Protein AF-A0A8T4Y393-F1 (afdb_monomer_lite)

Sequence (71 aa):
MFSLGDMIANEVKKALSSRGIVTDVKNIGNELVITIKADDIVNGLTSAFPEAYKPMIKVEASDIKVYIKIM

Structure (mmCIF, N/CA/C/O backbone):
data_AF-A0A8T4Y393-F1
#
_entry.id   AF-A0A8T4Y393-F1
#
loop_
_atom_site.group_PDB
_atom_site.id
_atom_site.type_symbol
_atom_site.label_atom_id
_atom_site.label_alt_id
_atom_site.label_comp_id
_atom_site.label_asym_id
_atom_site.label_entity_id
_atom_site.label_seq_id
_atom_site.pdbx_PDB_ins_code
_atom_site.Cartn_x
_atom_site.Cartn_y
_atom_site.Cartn_z
_atom_site.occupancy
_atom_site.B_iso_or_equiv
_atom_site.auth_seq_id
_atom_site.auth_comp_id
_atom_site.auth_asym_id
_atom_site.auth_atom_id
_atom_site.pdbx_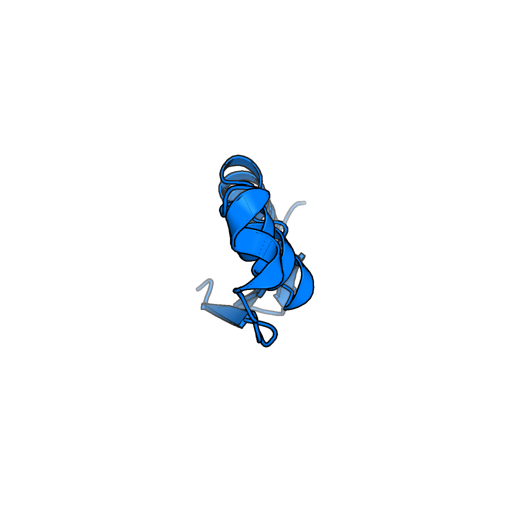PDB_model_num
ATOM 1 N N . MET A 1 1 ? -5.642 10.933 26.232 1.00 52.72 1 MET A N 1
ATOM 2 C CA . MET A 1 1 ? -5.886 9.483 26.377 1.00 52.72 1 MET A CA 1
ATOM 3 C C . MET A 1 1 ? -6.028 8.949 24.960 1.00 52.72 1 MET A C 1
ATOM 5 O O . MET A 1 1 ? -6.898 9.451 24.264 1.00 52.72 1 MET A O 1
ATOM 9 N N . PHE A 1 2 ? -5.123 8.095 24.473 1.00 59.44 2 PHE A N 1
ATOM 10 C CA . PHE A 1 2 ? -5.274 7.513 23.130 1.00 59.44 2 PHE A CA 1
ATOM 11 C C . PHE A 1 2 ? -6.431 6.513 23.166 1.00 59.44 2 PHE A C 1
ATOM 13 O O . PHE A 1 2 ? -6.496 5.711 24.099 1.00 59.44 2 PHE A O 1
ATOM 20 N N . 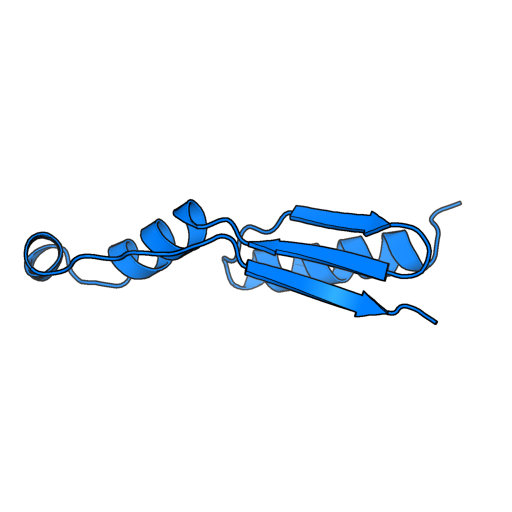SER A 1 3 ? -7.360 6.587 22.210 1.00 77.62 3 SER A N 1
ATOM 21 C CA . SER A 1 3 ? -8.431 5.593 22.125 1.00 77.62 3 SER A CA 1
ATOM 22 C C . SER A 1 3 ? -7.849 4.250 21.669 1.00 77.62 3 SER A C 1
ATOM 24 O O . SER A 1 3 ? -6.838 4.214 20.962 1.00 77.62 3 SER A O 1
ATOM 26 N N . LEU A 1 4 ? -8.478 3.135 22.053 1.00 78.31 4 LEU A N 1
ATOM 27 C CA . LEU A 1 4 ? -8.082 1.796 21.594 1.00 78.31 4 LEU A CA 1
ATOM 28 C C . LEU A 1 4 ? -8.017 1.728 20.056 1.00 78.31 4 LEU A C 1
ATOM 30 O O . LEU A 1 4 ? -7.096 1.136 19.498 1.00 78.31 4 LEU A O 1
ATOM 34 N N . GLY A 1 5 ? -8.943 2.407 19.373 1.00 77.62 5 GLY A N 1
ATOM 35 C CA . GLY A 1 5 ? -8.951 2.496 17.916 1.00 77.62 5 GLY A CA 1
ATOM 36 C C . GLY A 1 5 ? -7.756 3.264 17.340 1.00 77.62 5 GLY A C 1
ATOM 37 O O . GLY A 1 5 ? -7.229 2.854 16.310 1.00 77.62 5 GLY A O 1
ATOM 38 N N . ASP A 1 6 ? -7.250 4.300 18.018 1.00 80.62 6 ASP A N 1
ATOM 39 C CA . ASP A 1 6 ? -6.034 5.011 17.584 1.00 80.62 6 ASP A CA 1
ATOM 40 C C . ASP A 1 6 ? -4.769 4.166 17.779 1.00 80.62 6 ASP A C 1
ATOM 42 O O . ASP A 1 6 ? -3.835 4.240 16.976 1.00 80.62 6 ASP A O 1
ATOM 46 N N . MET A 1 7 ? -4.729 3.341 18.833 1.00 83.12 7 MET A N 1
ATOM 47 C CA . MET A 1 7 ? -3.634 2.389 19.049 1.00 83.12 7 MET A CA 1
ATOM 48 C C . MET A 1 7 ? -3.602 1.334 17.942 1.00 83.12 7 MET A C 1
ATOM 50 O O . MET A 1 7 ? -2.555 1.139 17.321 1.00 83.12 7 MET A O 1
ATOM 54 N N . ILE A 1 8 ? -4.755 0.734 17.631 1.00 83.69 8 ILE A N 1
ATOM 55 C CA . ILE A 1 8 ? -4.895 -0.240 16.540 1.00 83.69 8 ILE A CA 1
ATOM 56 C C . ILE A 1 8 ? -4.551 0.410 15.194 1.00 83.69 8 ILE A C 1
ATOM 58 O O . ILE A 1 8 ? -3.791 -0.163 14.415 1.00 83.69 8 ILE A O 1
ATOM 62 N N . ALA A 1 9 ? -5.031 1.631 14.931 1.00 84.50 9 ALA A N 1
ATOM 63 C CA . ALA A 1 9 ? -4.698 2.376 13.718 1.00 84.50 9 ALA A CA 1
ATOM 64 C C . ALA A 1 9 ? -3.185 2.553 13.543 1.00 84.50 9 ALA A C 1
ATOM 66 O O . ALA A 1 9 ? -2.649 2.325 12.456 1.00 84.50 9 ALA A O 1
ATOM 67 N N . ASN A 1 10 ? -2.485 2.918 14.619 1.00 86.56 10 ASN A N 1
ATOM 68 C CA . ASN A 1 10 ? -1.036 3.084 14.597 1.00 86.56 10 ASN A CA 1
ATOM 69 C C . ASN A 1 10 ? -0.286 1.761 14.406 1.00 86.56 10 ASN A C 1
ATOM 71 O O . ASN A 1 10 ? 0.706 1.736 13.676 1.00 86.56 10 ASN A O 1
ATOM 75 N N . GLU A 1 11 ? -0.726 0.671 15.035 1.00 86.31 11 GLU A N 1
ATOM 76 C CA . GLU A 1 11 ? -0.118 -0.652 14.845 1.00 86.31 11 GLU A CA 1
ATOM 77 C C . GLU A 1 11 ? -0.296 -1.155 13.414 1.00 86.31 11 GLU A C 1
ATOM 79 O O . GLU A 1 11 ? 0.679 -1.562 12.779 1.00 86.31 11 GLU A O 1
ATOM 84 N N . VAL A 1 12 ? -1.509 -1.042 12.870 1.00 86.25 12 VAL A N 1
ATOM 85 C CA . VAL A 1 12 ? -1.813 -1.404 11.482 1.00 86.25 12 VAL A CA 1
ATOM 86 C C . VAL A 1 12 ? -0.979 -0.567 10.517 1.00 86.25 12 VAL A C 1
ATOM 88 O O . VAL A 1 12 ? -0.323 -1.117 9.632 1.00 86.25 12 VAL A O 1
ATOM 91 N N . LYS A 1 13 ? -0.915 0.753 10.724 1.00 86.44 13 LYS A N 1
ATOM 92 C CA . LYS A 1 13 ? -0.091 1.643 9.898 1.00 86.44 13 LYS A CA 1
ATOM 93 C C . LYS A 1 13 ? 1.386 1.246 9.937 1.00 86.44 13 LYS A C 1
ATOM 95 O O . LYS A 1 13 ? 2.026 1.200 8.886 1.00 86.44 13 LYS A O 1
ATOM 100 N N . LYS A 1 14 ? 1.932 0.923 11.116 1.00 87.38 14 LYS A N 1
ATOM 101 C CA . LYS A 1 14 ? 3.319 0.446 11.266 1.00 87.38 14 LYS A CA 1
ATOM 102 C C . LYS A 1 14 ? 3.551 -0.886 10.550 1.00 87.38 14 LYS A C 1
ATOM 104 O O . LYS A 1 14 ? 4.561 -1.024 9.864 1.00 87.38 14 LYS A O 1
ATOM 109 N N . ALA A 1 15 ? 2.631 -1.840 10.684 1.00 86.31 15 ALA A N 1
ATOM 110 C CA . ALA A 1 15 ? 2.738 -3.161 10.068 1.00 86.31 15 ALA A CA 1
ATOM 111 C C . ALA A 1 15 ? 2.646 -3.117 8.533 1.00 86.31 15 ALA A C 1
ATOM 113 O O . ALA A 1 15 ? 3.321 -3.886 7.853 1.00 86.31 15 ALA A O 1
ATOM 114 N N . LEU A 1 16 ? 1.831 -2.217 7.978 1.00 83.81 16 LEU A N 1
ATOM 115 C CA . LEU A 1 16 ? 1.736 -2.007 6.530 1.00 83.81 16 LEU A CA 1
ATOM 116 C C . LEU A 1 16 ? 2.965 -1.263 5.996 1.00 83.81 16 LEU A C 1
ATOM 118 O O . LEU A 1 16 ? 3.559 -1.683 5.002 1.00 83.81 16 LEU A O 1
ATOM 122 N N . SER A 1 17 ? 3.424 -0.243 6.725 1.00 84.31 17 SER A N 1
ATOM 123 C CA . SER A 1 17 ? 4.624 0.522 6.363 1.00 84.31 17 SER A CA 1
ATOM 124 C C . SER A 1 17 ? 5.888 -0.344 6.369 1.00 84.31 17 SER A C 1
ATOM 126 O O . SER A 1 17 ? 6.732 -0.195 5.490 1.00 84.31 17 SER A O 1
ATOM 128 N N . SER A 1 18 ? 6.022 -1.293 7.306 1.00 83.81 18 SER A N 1
ATOM 129 C CA . SER A 1 18 ? 7.171 -2.217 7.344 1.00 83.81 18 SER A CA 1
ATOM 130 C C . SER A 1 18 ? 7.213 -3.190 6.162 1.00 83.81 18 SER A C 1
ATOM 132 O O . SER A 1 18 ? 8.266 -3.750 5.865 1.00 83.81 18 SER A O 1
ATOM 134 N N . ARG A 1 19 ? 6.088 -3.363 5.461 1.00 78.00 19 ARG A N 1
ATOM 135 C CA . ARG A 1 19 ? 5.979 -4.137 4.217 1.00 78.00 19 ARG A CA 1
ATOM 136 C C . ARG A 1 19 ? 6.082 -3.265 2.962 1.00 78.00 19 ARG A C 1
ATOM 138 O O . ARG A 1 19 ? 5.844 -3.762 1.867 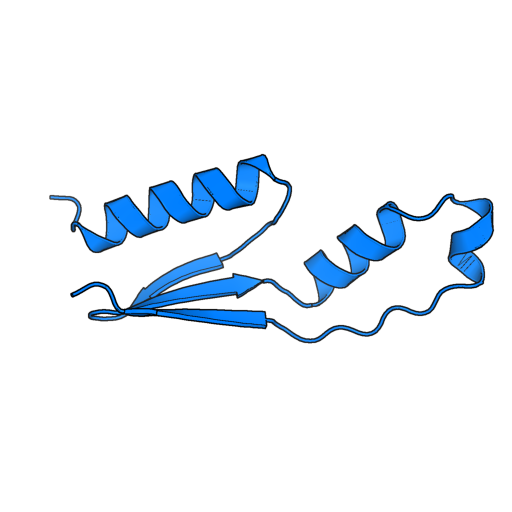1.00 78.00 19 ARG A O 1
ATOM 145 N N . GLY A 1 20 ? 6.411 -1.980 3.113 1.00 72.88 20 GLY A N 1
ATOM 146 C CA . GLY A 1 20 ? 6.503 -1.024 2.009 1.00 72.88 20 GLY A CA 1
ATOM 147 C C . GLY A 1 20 ? 5.149 -0.567 1.462 1.00 72.88 20 GLY A C 1
ATOM 148 O O . GLY A 1 20 ? 5.109 0.069 0.414 1.00 72.88 20 GLY A O 1
ATOM 149 N N . ILE A 1 21 ? 4.043 -0.875 2.147 1.00 76.94 21 ILE A N 1
ATOM 150 C CA . ILE A 1 21 ? 2.706 -0.454 1.728 1.00 76.94 21 ILE A CA 1
ATOM 151 C C . ILE A 1 21 ? 2.404 0.886 2.396 1.00 76.94 21 ILE A C 1
ATOM 153 O O . ILE A 1 21 ? 2.171 0.960 3.606 1.00 76.94 21 ILE A O 1
ATOM 157 N N . VAL A 1 22 ? 2.411 1.953 1.601 1.00 76.88 22 VAL A N 1
ATOM 158 C CA . VAL A 1 22 ? 1.976 3.278 2.044 1.00 76.88 22 VAL A CA 1
ATOM 159 C C . VAL A 1 22 ? 0.450 3.275 2.106 1.00 76.88 22 VAL A C 1
ATOM 161 O O . VAL A 1 22 ? -0.227 3.049 1.108 1.00 76.88 22 VAL A O 1
ATOM 164 N N . THR A 1 23 ? -0.107 3.466 3.303 1.00 82.81 23 THR A N 1
ATOM 165 C CA . THR A 1 23 ? -1.562 3.469 3.509 1.00 82.81 23 THR A CA 1
ATOM 166 C C . THR A 1 23 ? -1.997 4.595 4.430 1.00 82.81 23 THR A C 1
ATOM 168 O O . THR A 1 23 ? -1.355 4.848 5.456 1.00 82.81 23 THR A O 1
ATOM 171 N N . ASP A 1 24 ? -3.134 5.210 4.117 1.00 84.81 24 ASP A N 1
ATOM 172 C CA . ASP A 1 24 ? -3.843 6.097 5.039 1.00 84.81 24 ASP A CA 1
ATOM 173 C C . ASP A 1 24 ? -4.760 5.251 5.926 1.00 84.81 24 ASP A C 1
ATOM 175 O O . ASP A 1 24 ? -5.639 4.553 5.423 1.00 84.81 24 ASP A O 1
ATOM 179 N N . VAL A 1 25 ? -4.534 5.279 7.238 1.00 85.00 25 VAL A N 1
ATOM 180 C CA . VAL A 1 25 ? -5.330 4.528 8.215 1.00 85.00 25 VAL A CA 1
ATOM 181 C C . VAL A 1 25 ? -6.087 5.531 9.065 1.00 85.00 25 VAL A C 1
ATOM 183 O O . VAL A 1 25 ? -5.478 6.331 9.776 1.00 85.00 25 VAL A O 1
ATOM 186 N N . LYS A 1 26 ? -7.415 5.485 8.990 1.00 85.81 26 LYS A N 1
ATOM 187 C CA . LYS A 1 26 ? -8.314 6.372 9.729 1.00 85.81 26 LYS A CA 1
ATOM 188 C C . LYS A 1 26 ? -9.228 5.564 10.628 1.00 85.81 26 LYS A C 1
ATOM 190 O O . LYS A 1 26 ? -9.723 4.517 10.230 1.00 85.81 26 LYS A O 1
ATOM 195 N N . ASN A 1 27 ? -9.478 6.085 11.819 1.00 83.88 27 ASN A N 1
ATOM 196 C CA . ASN A 1 27 ? -10.513 5.582 12.704 1.00 83.88 27 ASN A CA 1
ATOM 197 C C . ASN A 1 27 ? -11.780 6.429 12.510 1.00 83.88 27 ASN A C 1
ATOM 199 O O . ASN A 1 27 ? -11.735 7.652 12.663 1.00 83.88 27 ASN A O 1
ATOM 203 N N . ILE A 1 28 ? -12.884 5.795 12.124 1.00 85.00 28 ILE A N 1
ATOM 204 C CA . ILE A 1 28 ? -14.181 6.434 11.898 1.00 85.00 28 ILE A CA 1
ATOM 205 C C . ILE A 1 28 ? -15.222 5.679 12.731 1.00 85.00 28 ILE A C 1
ATOM 207 O O . ILE A 1 28 ? -15.738 4.639 12.329 1.00 85.00 28 ILE A O 1
ATOM 211 N N . GLY A 1 29 ? -15.537 6.204 13.916 1.00 84.19 29 GLY A N 1
ATOM 212 C CA . GLY A 1 29 ? -16.486 5.572 14.835 1.00 84.19 29 GLY A CA 1
ATOM 213 C C . GLY A 1 29 ? -15.956 4.246 15.389 1.00 84.19 29 GLY A C 1
ATOM 214 O O . GLY A 1 29 ? -14.990 4.249 16.142 1.00 84.19 29 GLY A O 1
ATOM 215 N N . ASN A 1 30 ? -16.603 3.134 15.019 1.00 85.19 30 ASN A N 1
ATOM 216 C CA . ASN A 1 30 ? -16.213 1.762 15.389 1.00 85.19 30 ASN A CA 1
ATOM 217 C C . ASN A 1 30 ? -15.551 1.013 14.213 1.00 85.19 30 ASN A C 1
ATOM 219 O O . ASN A 1 30 ? -15.549 -0.218 14.167 1.00 85.19 30 ASN A O 1
ATOM 223 N N . GLU A 1 31 ? -15.035 1.742 13.221 1.00 88.12 31 GLU A N 1
ATOM 224 C CA . GLU A 1 31 ? -14.395 1.168 12.039 1.00 88.12 31 GLU A CA 1
ATOM 225 C C . GLU A 1 31 ? -13.015 1.773 11.786 1.00 88.12 31 GLU A C 1
ATOM 227 O O . GLU A 1 31 ? -12.819 2.989 11.778 1.00 88.12 31 GLU A O 1
ATOM 232 N N . LEU A 1 32 ? -12.056 0.898 11.505 1.00 89.38 32 LEU A N 1
ATOM 233 C CA . LEU A 1 32 ? -10.797 1.255 10.885 1.00 89.38 32 LEU A CA 1
ATOM 234 C C . LEU A 1 32 ? -10.983 1.263 9.369 1.00 89.38 32 LEU A C 1
ATOM 236 O O . LEU A 1 32 ? -11.339 0.242 8.780 1.00 89.38 32 LEU A O 1
ATOM 240 N N . VAL A 1 33 ? -10.689 2.387 8.729 1.00 90.69 33 VAL A N 1
ATOM 241 C CA . VAL A 1 33 ? -10.663 2.511 7.274 1.00 90.69 33 VAL A CA 1
ATOM 242 C C . VAL A 1 33 ? -9.219 2.650 6.827 1.00 90.69 33 VAL A C 1
ATOM 244 O O . VAL A 1 33 ? -8.562 3.656 7.096 1.00 90.69 33 VAL A O 1
ATOM 247 N N . ILE A 1 34 ? -8.728 1.634 6.128 1.00 89.94 34 ILE A N 1
ATOM 248 C CA . ILE A 1 34 ? -7.406 1.625 5.508 1.00 89.94 34 ILE A CA 1
ATOM 249 C C . ILE A 1 34 ? -7.600 1.936 4.029 1.00 89.94 34 ILE A C 1
ATOM 251 O O . ILE A 1 34 ? -8.355 1.244 3.349 1.00 89.94 34 ILE A O 1
ATOM 255 N N . THR A 1 35 ? -6.919 2.958 3.525 1.00 91.31 35 THR A N 1
ATOM 256 C CA . THR A 1 35 ? -6.908 3.306 2.103 1.00 91.31 35 THR A CA 1
ATOM 257 C C . THR A 1 35 ? -5.517 3.080 1.532 1.00 91.31 35 THR A C 1
ATOM 259 O O . THR A 1 35 ? -4.548 3.678 2.003 1.00 91.31 35 THR A O 1
ATOM 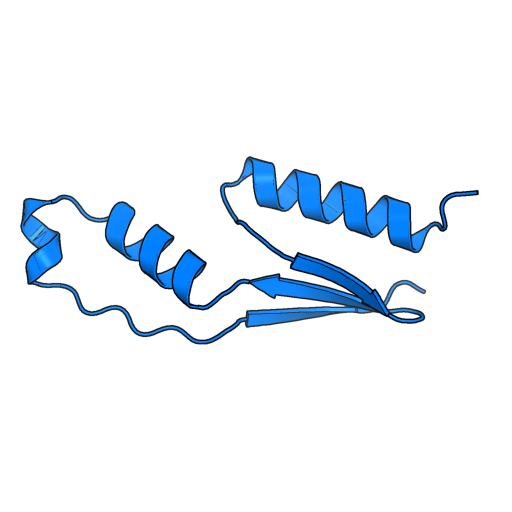262 N N . ILE A 1 36 ? -5.439 2.242 0.502 1.00 90.31 36 ILE A N 1
ATOM 263 C CA . ILE A 1 36 ? -4.254 2.049 -0.335 1.00 90.31 36 ILE A CA 1
ATOM 264 C C . ILE A 1 36 ? -4.515 2.789 -1.642 1.00 90.31 36 ILE A C 1
ATOM 266 O O . ILE A 1 36 ? -5.526 2.526 -2.302 1.00 90.31 36 ILE A O 1
ATOM 270 N N . LYS A 1 37 ? -3.648 3.738 -1.995 1.00 90.69 37 LYS A N 1
ATOM 271 C CA . LYS A 1 37 ? -3.836 4.540 -3.204 1.00 90.69 37 LYS A CA 1
ATOM 272 C C . LYS A 1 37 ? -3.504 3.747 -4.456 1.00 90.69 37 LYS A C 1
ATOM 274 O O . LYS A 1 37 ? -2.554 2.967 -4.467 1.00 90.69 37 LYS A O 1
ATOM 279 N N . ALA A 1 38 ? -4.272 3.988 -5.517 1.00 90.62 38 ALA A N 1
ATOM 280 C CA . ALA A 1 38 ? -4.011 3.416 -6.834 1.00 90.62 38 ALA A CA 1
ATOM 281 C C . ALA A 1 38 ? -2.562 3.670 -7.281 1.00 90.62 38 ALA A C 1
ATOM 283 O O . ALA A 1 38 ? -1.899 2.748 -7.745 1.00 90.62 38 ALA A O 1
ATOM 284 N N . ASP A 1 39 ? -2.050 4.884 -7.062 1.00 89.62 39 ASP A N 1
ATOM 285 C CA . ASP A 1 39 ? -0.684 5.266 -7.435 1.00 89.62 39 ASP A CA 1
ATOM 286 C C . ASP A 1 39 ? 0.376 4.443 -6.695 1.00 89.62 39 ASP A C 1
ATOM 288 O O . ASP A 1 39 ? 1.348 4.008 -7.306 1.00 89.62 39 ASP A O 1
ATOM 292 N N . ASP A 1 40 ? 0.180 4.162 -5.403 1.00 87.38 40 ASP A N 1
ATOM 293 C CA . ASP A 1 40 ? 1.105 3.330 -4.623 1.00 87.38 40 ASP A CA 1
ATOM 294 C C . ASP A 1 40 ? 1.124 1.885 -5.144 1.00 87.38 40 ASP A C 1
ATOM 296 O O . ASP A 1 40 ? 2.180 1.253 -5.211 1.00 87.38 40 ASP A O 1
ATOM 300 N N . ILE A 1 41 ? -0.033 1.377 -5.582 1.00 88.44 41 ILE A N 1
ATOM 301 C CA . ILE A 1 41 ? -0.164 0.050 -6.199 1.00 88.44 41 ILE A CA 1
ATOM 302 C C . ILE A 1 41 ? 0.539 0.028 -7.562 1.00 88.44 41 ILE A C 1
ATOM 304 O O . ILE A 1 41 ? 1.330 -0.879 -7.830 1.00 88.44 41 ILE A O 1
ATOM 308 N N . VAL A 1 42 ? 0.291 1.031 -8.411 1.00 90.44 42 VAL A N 1
ATOM 309 C CA . VAL A 1 42 ? 0.928 1.163 -9.730 1.00 90.44 42 VAL A CA 1
ATOM 310 C C . VAL A 1 42 ? 2.440 1.270 -9.584 1.00 90.44 42 VAL A C 1
ATOM 312 O O . VAL A 1 42 ? 3.170 0.544 -10.260 1.00 90.44 42 VAL A O 1
ATOM 315 N N . ASN A 1 43 ? 2.920 2.123 -8.682 1.00 88.44 43 ASN A N 1
ATOM 316 C CA . ASN A 1 43 ? 4.343 2.333 -8.445 1.00 88.44 43 ASN A CA 1
ATOM 317 C C . ASN A 1 43 ? 5.008 1.080 -7.874 1.00 88.44 43 ASN A C 1
ATOM 319 O O . ASN A 1 43 ? 6.074 0.693 -8.356 1.00 88.44 43 ASN A O 1
ATOM 323 N N . GLY A 1 44 ? 4.378 0.418 -6.899 1.00 87.06 44 GLY A N 1
ATOM 324 C CA . GLY A 1 44 ? 4.881 -0.826 -6.318 1.00 87.06 44 GLY A CA 1
ATOM 325 C C . GLY A 1 44 ? 4.998 -1.945 -7.352 1.00 87.06 44 GLY A C 1
ATOM 326 O O . GLY A 1 44 ? 6.041 -2.591 -7.446 1.00 87.06 44 GLY A O 1
ATOM 327 N N . LEU A 1 45 ? 3.968 -2.125 -8.184 1.00 87.88 45 LEU A N 1
ATOM 328 C CA . LEU A 1 45 ? 3.978 -3.125 -9.253 1.00 87.88 45 LEU A CA 1
ATOM 329 C C . LEU A 1 45 ? 4.998 -2.779 -10.337 1.00 87.88 45 LEU A C 1
ATOM 331 O O . LEU A 1 45 ? 5.826 -3.617 -10.673 1.00 87.88 45 LEU A O 1
ATOM 335 N N . THR A 1 46 ? 4.998 -1.545 -10.840 1.00 88.81 46 THR A N 1
ATOM 336 C CA . THR A 1 46 ? 5.923 -1.108 -11.900 1.00 88.81 46 THR A CA 1
ATOM 337 C C . THR A 1 46 ? 7.381 -1.209 -11.451 1.00 88.81 46 THR A C 1
ATOM 339 O O . THR A 1 46 ? 8.240 -1.613 -12.231 1.00 88.81 46 THR A O 1
ATOM 342 N N . SER A 1 47 ? 7.671 -0.894 -10.186 1.00 88.62 47 SER A N 1
ATOM 343 C CA . SER A 1 47 ? 9.026 -0.965 -9.623 1.00 88.62 47 SER A CA 1
ATOM 344 C C . SER A 1 47 ? 9.507 -2.394 -9.371 1.00 88.62 47 SER A C 1
ATOM 346 O O . SER A 1 47 ? 10.713 -2.616 -9.304 1.00 88.62 47 SER A O 1
ATOM 348 N N . ALA A 1 48 ? 8.594 -3.362 -9.249 1.00 88.94 48 ALA A N 1
ATOM 349 C CA . ALA A 1 48 ? 8.942 -4.772 -9.092 1.00 88.94 48 ALA A CA 1
ATOM 350 C C . ALA A 1 48 ? 9.430 -5.415 -10.403 1.00 88.94 48 ALA A C 1
ATOM 352 O O . ALA A 1 48 ? 10.133 -6.426 -10.366 1.00 88.94 48 ALA A O 1
ATOM 353 N N . PHE A 1 49 ? 9.082 -4.841 -11.560 1.00 89.56 49 PHE A N 1
ATOM 354 C CA . PHE A 1 49 ? 9.560 -5.328 -12.850 1.00 89.56 49 PHE A CA 1
ATOM 355 C C . PHE A 1 49 ? 10.956 -4.774 -13.180 1.00 89.56 49 PHE A C 1
ATOM 357 O O . PHE A 1 49 ? 11.210 -3.579 -12.996 1.00 89.56 49 PHE A O 1
ATOM 364 N N . PRO A 1 50 ? 11.861 -5.605 -13.735 1.00 91.62 50 PRO A N 1
ATOM 365 C CA . PRO A 1 50 ? 13.130 -5.132 -14.280 1.00 91.62 50 PRO A CA 1
ATOM 366 C C . PRO A 1 50 ? 12.928 -4.040 -15.340 1.00 91.62 50 PRO A C 1
ATOM 368 O O . PRO A 1 50 ? 12.010 -4.137 -16.153 1.00 91.62 50 PRO A O 1
ATOM 371 N N . GLU A 1 51 ? 13.825 -3.047 -15.384 1.00 90.12 51 GLU A N 1
ATOM 372 C CA . GLU A 1 51 ? 13.774 -1.906 -16.324 1.00 90.12 51 GLU A CA 1
ATOM 373 C C . GLU A 1 51 ? 13.532 -2.327 -17.782 1.00 90.12 51 GLU A C 1
ATOM 375 O O . GLU A 1 51 ? 12.723 -1.720 -18.477 1.00 90.12 51 GLU A O 1
ATOM 380 N N . ALA A 1 52 ? 14.159 -3.422 -18.226 1.00 94.62 52 ALA A N 1
ATOM 381 C CA . ALA A 1 52 ? 14.013 -3.945 -19.585 1.00 94.62 52 ALA A CA 1
ATOM 382 C C . ALA A 1 52 ? 12.566 -4.324 -19.959 1.00 94.62 52 ALA A C 1
ATOM 384 O O . ALA A 1 52 ? 12.212 -4.302 -21.136 1.00 94.62 52 ALA A O 1
ATOM 385 N N . TYR A 1 53 ? 11.730 -4.661 -18.974 1.00 92.25 53 TYR A N 1
ATOM 386 C CA . TYR A 1 53 ? 10.343 -5.079 -19.181 1.00 92.25 53 TYR A CA 1
ATOM 387 C C . TYR A 1 53 ? 9.328 -3.970 -18.883 1.00 92.25 53 TYR A C 1
ATOM 389 O O . TYR A 1 53 ? 8.165 -4.105 -19.262 1.00 92.25 53 TYR A O 1
ATOM 397 N N . LYS A 1 54 ? 9.743 -2.852 -18.268 1.00 89.44 54 LYS A N 1
ATOM 398 C CA . LYS A 1 54 ? 8.849 -1.725 -17.945 1.00 89.44 54 LYS A CA 1
ATOM 399 C C . LYS A 1 54 ? 8.099 -1.137 -19.153 1.00 89.44 54 LYS A C 1
ATOM 401 O O . LYS A 1 54 ? 6.928 -0.807 -18.995 1.00 89.44 54 LYS A O 1
ATOM 406 N N . PRO A 1 55 ? 8.678 -1.049 -20.367 1.00 91.88 55 PRO A N 1
ATOM 407 C CA . PRO A 1 55 ? 7.940 -0.573 -21.541 1.00 91.88 55 PRO A CA 1
ATOM 408 C C . PRO A 1 55 ? 6.831 -1.522 -22.021 1.00 91.88 55 PRO A C 1
ATOM 410 O O . PRO A 1 55 ? 5.974 -1.115 -22.799 1.00 91.88 55 PRO A O 1
ATOM 413 N N . MET A 1 56 ? 6.862 -2.793 -21.603 1.00 93.38 56 MET A N 1
ATOM 414 C CA . MET A 1 56 ? 5.932 -3.838 -22.057 1.00 93.38 56 MET A CA 1
ATOM 415 C C . MET A 1 56 ? 4.753 -4.046 -21.103 1.00 93.38 56 MET A C 1
ATOM 417 O O . MET A 1 56 ? 3.856 -4.836 -21.394 1.00 93.38 56 MET A O 1
ATOM 421 N N . ILE A 1 57 ? 4.755 -3.367 -19.958 1.00 90.50 57 ILE A N 1
ATOM 422 C CA . ILE A 1 57 ? 3.729 -3.508 -18.931 1.00 90.50 57 ILE A CA 1
ATOM 423 C C . ILE A 1 57 ? 2.835 -2.274 -18.908 1.00 90.50 57 ILE A C 1
ATOM 425 O O . ILE A 1 57 ? 3.285 -1.135 -19.012 1.00 90.50 57 ILE A O 1
ATOM 429 N N . LYS A 1 58 ? 1.541 -2.517 -18.728 1.00 92.88 58 LYS A N 1
ATOM 430 C CA . LYS A 1 58 ? 0.550 -1.493 -18.419 1.00 92.88 58 LYS A CA 1
ATOM 431 C C . LYS A 1 58 ? -0.114 -1.900 -17.116 1.00 92.88 58 LYS A C 1
ATOM 433 O O . LYS A 1 58 ? -0.666 -2.994 -17.028 1.00 92.88 58 LYS A O 1
ATOM 438 N N . VAL A 1 59 ? -0.036 -1.036 -16.112 1.00 90.81 59 VAL A N 1
ATOM 439 C CA . VAL A 1 59 ? -0.667 -1.265 -14.813 1.00 90.81 59 VAL A CA 1
ATOM 440 C C . VAL A 1 59 ? -1.814 -0.279 -14.671 1.00 90.81 59 VAL A C 1
ATOM 442 O O . VAL A 1 59 ? -1.615 0.929 -14.750 1.00 90.81 59 VAL A O 1
ATOM 445 N N . GLU A 1 60 ? -3.015 -0.803 -14.471 1.00 93.38 60 GLU A N 1
ATOM 446 C CA . GLU A 1 60 ? -4.191 -0.026 -14.098 1.00 93.38 60 GLU A CA 1
ATOM 447 C C . GLU A 1 60 ? -4.622 -0.484 -12.707 1.00 93.38 60 GLU A C 1
ATOM 449 O O . GLU A 1 60 ? -4.773 -1.681 -12.459 1.00 93.38 60 GLU A O 1
ATOM 454 N N . ALA A 1 61 ? -4.791 0.462 -11.789 1.00 91.62 61 ALA A N 1
ATOM 455 C CA . ALA A 1 61 ? -5.230 0.187 -10.429 1.00 91.62 61 ALA A CA 1
ATOM 456 C C . ALA A 1 61 ? -6.291 1.201 -10.000 1.00 91.62 61 ALA A C 1
ATOM 458 O O . ALA A 1 61 ? -6.411 2.289 -10.560 1.00 91.62 61 ALA A O 1
ATOM 459 N N . SER A 1 62 ? -7.067 0.833 -8.988 1.00 94.06 62 SER A N 1
ATOM 460 C CA . SER A 1 62 ? -8.008 1.713 -8.297 1.00 94.06 62 SER A CA 1
ATOM 461 C C . SER A 1 62 ? -7.691 1.719 -6.807 1.00 94.06 62 SER A C 1
ATOM 463 O O 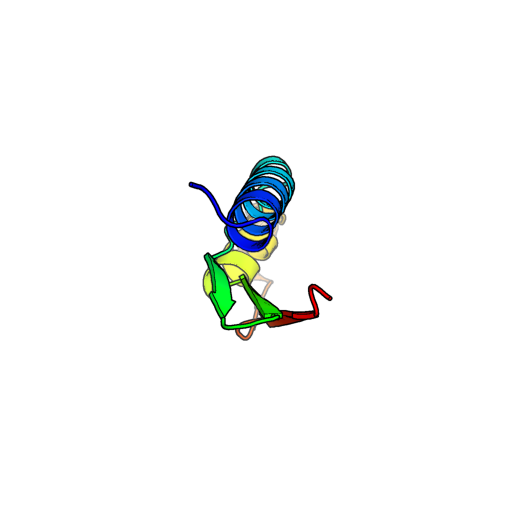. SER A 1 62 ? -7.044 0.796 -6.309 1.00 94.06 62 SER A O 1
ATOM 465 N N . ASP A 1 63 ? -8.150 2.752 -6.100 1.00 91.50 63 ASP A N 1
ATOM 466 C CA . ASP A 1 63 ? -7.997 2.835 -4.648 1.00 91.50 63 ASP A CA 1
ATOM 467 C C . ASP A 1 63 ? -8.634 1.603 -3.986 1.00 91.50 63 ASP A C 1
ATOM 469 O O . ASP A 1 63 ? -9.803 1.284 -4.224 1.00 91.50 63 ASP A O 1
ATOM 473 N N . ILE A 1 64 ? -7.878 0.937 -3.115 1.00 91.25 64 ILE A N 1
ATOM 474 C CA . ILE A 1 64 ? -8.382 -0.169 -2.300 1.00 91.25 64 ILE A CA 1
ATOM 475 C C . ILE A 1 64 ? -8.730 0.387 -0.927 1.00 91.25 64 ILE A C 1
ATOM 477 O O . ILE A 1 64 ? -7.898 1.013 -0.267 1.00 91.25 64 ILE A O 1
ATOM 481 N N . LYS A 1 65 ? -9.960 0.130 -0.482 1.00 91.06 65 LYS A N 1
ATOM 482 C CA . LYS A 1 65 ? -10.411 0.460 0.870 1.00 91.06 65 LYS A CA 1
ATOM 483 C C . LYS A 1 65 ? -10.719 -0.811 1.638 1.00 91.06 65 LYS A C 1
ATOM 485 O O . LYS A 1 65 ? -11.504 -1.638 1.180 1.00 91.06 65 LYS A O 1
ATOM 490 N N . VAL A 1 66 ? -10.113 -0.946 2.810 1.00 89.31 66 VAL A N 1
ATOM 491 C CA . VAL A 1 66 ? -10.372 -2.041 3.744 1.00 89.31 66 VAL A CA 1
ATOM 492 C C . VAL A 1 66 ? -11.051 -1.458 4.971 1.00 89.31 66 VAL A C 1
ATOM 494 O O . VAL A 1 66 ? -10.536 -0.523 5.582 1.00 89.31 66 VAL A O 1
ATOM 497 N N . TYR A 1 67 ? -12.204 -2.020 5.312 1.00 90.19 67 TYR A N 1
ATOM 498 C CA . TYR A 1 67 ? -13.009 -1.627 6.460 1.00 90.19 67 TYR A CA 1
ATOM 499 C C . TYR A 1 67 ? -12.903 -2.730 7.509 1.00 90.19 67 TYR A C 1
ATOM 501 O O . TYR A 1 67 ? -13.228 -3.885 7.230 1.00 90.19 67 TYR A O 1
ATOM 509 N N . ILE A 1 68 ? -12.411 -2.392 8.698 1.00 87.06 68 ILE A N 1
ATOM 510 C CA . ILE A 1 68 ? -12.253 -3.331 9.811 1.00 87.06 68 ILE A CA 1
ATOM 511 C C . ILE A 1 68 ? -13.091 -2.827 10.972 1.00 87.06 68 ILE A C 1
ATOM 513 O O . ILE A 1 68 ? -12.822 -1.763 11.520 1.00 87.06 68 ILE A O 1
ATOM 517 N N . LYS A 1 69 ? -14.089 -3.604 11.381 1.00 88.06 69 LYS A N 1
ATOM 518 C CA . LYS A 1 69 ? -14.900 -3.271 12.549 1.00 88.06 69 LYS A CA 1
ATOM 519 C C . LYS A 1 69 ? -14.098 -3.530 13.824 1.00 88.06 69 LYS A C 1
ATOM 521 O O . LYS A 1 69 ? -13.642 -4.650 14.050 1.00 88.06 69 LYS A O 1
ATOM 526 N N . ILE A 1 70 ? -13.934 -2.501 14.642 1.00 78.44 70 ILE A N 1
ATOM 527 C CA . ILE A 1 70 ? -13.310 -2.575 15.962 1.00 78.44 70 ILE A CA 1
ATOM 528 C C . ILE A 1 70 ? -14.481 -2.596 16.943 1.00 78.44 70 ILE A C 1
ATOM 530 O O . ILE A 1 70 ? -15.239 -1.636 16.972 1.00 78.44 70 ILE A O 1
ATOM 534 N N . MET A 1 71 ? -14.729 -3.730 17.604 1.00 67.25 71 MET A N 1
ATOM 535 C CA . MET A 1 71 ? -15.886 -3.915 18.498 1.00 67.25 71 MET A CA 1
ATOM 536 C C . MET A 1 71 ? -15.796 -3.037 19.740 1.00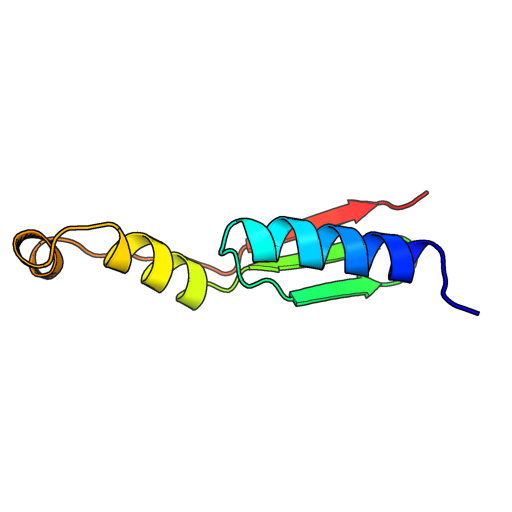 67.25 71 MET A C 1
ATOM 538 O O . MET A 1 71 ? -14.705 -3.008 20.349 1.00 67.25 71 MET A O 1
#

Secondary structure (DSSP, 8-state):
---HHHHHHHHHHHHHHTTT--EEEEEETTEEEEEE-HHHHHHHHHHHS-GGGGGG-------EEEEEE--

Foldseek 3Di:
DQDPQNVVQVVVCVVCVVVVQHWDWDDDPQKIKIKGAQVSVVCVVLVVDDPVCSVVDDDGGHIDIDIDGRD

Radius of gyration: 15.29 Å; chains: 1; bounding box: 30×15×48 Å

pLDDT: mean 85.88, std 7.27, range [52.72, 94.62]